Protein AF-A0A2V7W5R9-F1 (afdb_monomer_lite)

Secondary structure (DSSP, 8-state):
------TTSBHHHHHHH-TTHHHHHHHTT---TTSHHHHHHTTT-BHHHHHHHTT--HHHHHHHHHHHHHHHT-

Sequence (74 aa):
MSERITPETRVRPILERWPSTYEVFRSHGCPDMRRGLFAITARFMPLRWAARFHRVPLQKLLDELNACAEREQR

Radius of gyration: 11.14 Å; chains: 1; boun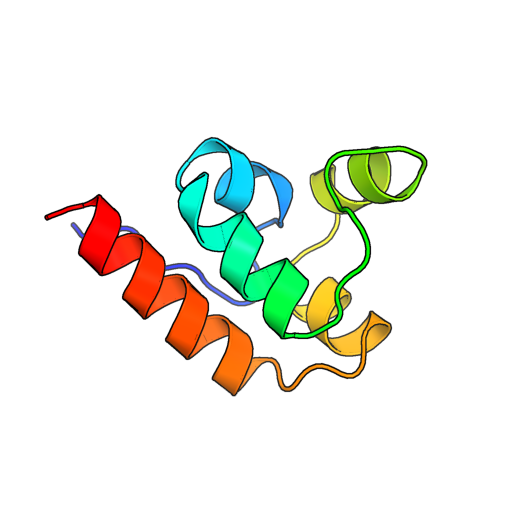ding box: 25×22×31 Å

Foldseek 3Di:
DQDAQDQQDQQVCLCVLQVQLQVLCVVQVQDRCCDDPNVVCSRVDGNVRSCVVSVHDSVVSRVVSRVSSVVVVD

Structure (mmCIF, N/CA/C/O backbone):
data_AF-A0A2V7W5R9-F1
#
_entry.id   AF-A0A2V7W5R9-F1
#
loop_
_atom_site.group_PDB
_atom_site.id
_atom_site.type_symbol
_atom_site.label_atom_id
_atom_site.label_alt_id
_atom_site.label_comp_id
_atom_site.label_asym_id
_atom_site.label_entity_id
_atom_site.label_seq_id
_atom_site.pdbx_PDB_ins_code
_atom_site.Cartn_x
_atom_site.Cartn_y
_atom_site.Cartn_z
_atom_site.occupancy
_atom_site.B_iso_or_equiv
_atom_site.auth_seq_id
_atom_site.auth_comp_id
_atom_site.auth_asym_id
_atom_site.auth_atom_id
_atom_site.pdbx_PDB_model_num
ATOM 1 N N . MET A 1 1 ? -11.305 7.138 17.300 1.00 43.47 1 MET A N 1
ATOM 2 C CA . MET A 1 1 ? -11.743 7.285 15.897 1.00 43.47 1 MET A CA 1
ATOM 3 C C . MET A 1 1 ? -10.644 6.694 15.037 1.00 43.47 1 MET A C 1
ATOM 5 O O . MET A 1 1 ? -9.614 7.338 14.898 1.00 43.47 1 MET A O 1
ATOM 9 N N . SER A 1 2 ? -10.791 5.450 14.583 1.00 55.31 2 SER A N 1
ATOM 10 C CA . SER A 1 2 ? -9.776 4.792 13.753 1.00 55.31 2 SER A CA 1
ATOM 11 C C . SER A 1 2 ? -9.700 5.514 12.412 1.00 55.31 2 SER A C 1
ATOM 13 O O . SER A 1 2 ? -10.707 5.644 11.715 1.00 55.31 2 SER A O 1
ATOM 15 N N . GLU A 1 3 ? -8.536 6.058 12.082 1.00 72.38 3 GLU A N 1
ATOM 16 C CA . GLU A 1 3 ? -8.354 6.816 10.849 1.00 72.38 3 GLU A CA 1
ATOM 17 C C . GLU A 1 3 ? -8.232 5.830 9.685 1.00 72.38 3 GLU A C 1
ATOM 19 O O . GLU A 1 3 ? -7.291 5.041 9.618 1.00 72.38 3 GLU A O 1
ATOM 24 N N . ARG A 1 4 ? -9.246 5.820 8.812 1.00 84.62 4 ARG A N 1
ATOM 25 C CA . ARG A 1 4 ? -9.366 4.860 7.712 1.00 84.62 4 ARG A CA 1
ATOM 26 C C . ARG A 1 4 ? -8.701 5.406 6.454 1.00 84.62 4 ARG A C 1
ATOM 28 O O . ARG A 1 4 ? -8.943 6.547 6.061 1.00 84.62 4 ARG A O 1
ATOM 35 N N . ILE A 1 5 ? -7.912 4.573 5.786 1.00 88.25 5 ILE A N 1
ATOM 36 C CA . ILE A 1 5 ? -7.305 4.885 4.493 1.00 88.25 5 ILE A CA 1
ATOM 37 C C . ILE A 1 5 ? -8.394 4.804 3.421 1.00 88.25 5 ILE A C 1
ATOM 39 O O . ILE A 1 5 ? -9.064 3.778 3.275 1.00 88.25 5 ILE A O 1
ATOM 43 N N . THR A 1 6 ? -8.566 5.883 2.658 1.00 89.19 6 THR A N 1
ATOM 44 C CA . THR A 1 6 ? -9.550 5.989 1.573 1.00 89.19 6 THR A CA 1
ATOM 45 C C . THR A 1 6 ? -8.848 6.108 0.212 1.00 89.19 6 THR A C 1
ATOM 47 O O . THR A 1 6 ? -7.657 6.427 0.145 1.00 89.19 6 THR A O 1
ATOM 50 N N . PRO A 1 7 ? -9.550 5.879 -0.917 1.00 88.62 7 PRO A N 1
ATOM 51 C CA . PRO A 1 7 ? -8.959 6.017 -2.253 1.00 88.62 7 PRO A CA 1
ATOM 52 C C . PRO A 1 7 ? -8.407 7.417 -2.559 1.00 88.62 7 PRO A C 1
ATOM 54 O O . PRO A 1 7 ? -7.621 7.599 -3.495 1.00 88.62 7 PRO A O 1
ATOM 57 N N . GLU A 1 8 ? -8.888 8.418 -1.826 1.00 87.12 8 GLU A N 1
ATOM 58 C CA . GLU A 1 8 ? -8.531 9.825 -1.980 1.00 87.12 8 GLU A CA 1
ATOM 59 C C . GLU A 1 8 ? -7.353 10.224 -1.100 1.00 87.12 8 GLU A C 1
ATOM 61 O O . GLU A 1 8 ? -6.708 11.245 -1.352 1.00 87.12 8 GLU A O 1
ATOM 66 N N . THR A 1 9 ? -7.035 9.399 -0.101 1.00 88.00 9 THR A N 1
ATOM 67 C CA . THR A 1 9 ? -5.862 9.586 0.735 1.00 88.00 9 THR A CA 1
ATOM 68 C C . THR A 1 9 ? -4.610 9.553 -0.141 1.00 88.00 9 THR A C 1
ATOM 70 O O . THR A 1 9 ? -4.440 8.706 -1.025 1.00 88.00 9 THR A O 1
ATOM 73 N N . ARG A 1 10 ? -3.727 10.526 0.081 1.00 88.44 10 ARG A N 1
ATOM 74 C CA . ARG A 1 10 ? -2.447 10.613 -0.623 1.00 88.44 10 ARG A CA 1
ATOM 75 C C . ARG A 1 10 ? -1.505 9.536 -0.100 1.00 88.44 10 ARG A C 1
ATOM 77 O O . ARG A 1 10 ? -1.486 9.253 1.095 1.00 88.44 10 ARG A O 1
ATOM 84 N N . VAL A 1 11 ? -0.685 8.986 -0.989 1.00 85.44 11 VAL A N 1
ATOM 85 C CA . VAL A 1 11 ? 0.237 7.889 -0.658 1.00 85.44 11 VAL A CA 1
ATOM 86 C C . VAL A 1 11 ? 1.252 8.299 0.412 1.00 85.44 11 VAL A C 1
ATOM 88 O O . VAL A 1 11 ? 1.514 7.541 1.340 1.00 85.44 11 VAL A O 1
ATOM 91 N N . ARG A 1 12 ? 1.808 9.512 0.328 1.00 84.50 12 ARG A N 1
ATOM 92 C CA . ARG A 1 12 ? 2.842 9.955 1.271 1.00 84.50 12 ARG A CA 1
ATOM 93 C C . ARG A 1 12 ? 2.376 10.039 2.735 1.00 84.50 12 ARG A C 1
ATOM 95 O O . ARG A 1 12 ? 3.045 9.426 3.557 1.00 84.50 12 ARG A O 1
ATOM 102 N N . PRO A 1 13 ? 1.243 10.689 3.070 1.00 85.94 13 PRO A N 1
ATOM 103 C CA . PRO A 1 13 ? 0.681 10.631 4.420 1.00 85.94 13 PRO A CA 1
ATOM 104 C C . PRO A 1 13 ? 0.453 9.210 4.938 1.00 85.94 13 PRO A C 1
ATOM 106 O O . PRO A 1 13 ? 0.686 8.960 6.112 1.00 85.94 13 PRO A O 1
ATOM 109 N N . ILE A 1 14 ? 0.042 8.270 4.075 1.00 86.50 14 ILE A N 1
ATOM 110 C CA . ILE A 1 14 ? -0.142 6.865 4.472 1.00 86.50 14 ILE A CA 1
ATOM 111 C C . ILE A 1 14 ? 1.196 6.260 4.904 1.00 86.50 14 ILE A C 1
ATOM 113 O O . ILE A 1 14 ? 1.285 5.677 5.976 1.00 86.50 14 ILE A O 1
ATOM 117 N N . LEU A 1 15 ? 2.245 6.442 4.098 1.00 84.44 15 LEU A N 1
ATOM 118 C CA . LEU A 1 15 ? 3.582 5.918 4.391 1.00 84.44 15 LEU A CA 1
ATOM 119 C C . LEU A 1 15 ? 4.252 6.597 5.595 1.00 84.44 15 LEU A C 1
ATOM 121 O O . LEU A 1 15 ? 5.088 5.971 6.242 1.00 84.44 15 LEU A O 1
ATOM 125 N N . GLU A 1 16 ? 3.934 7.866 5.860 1.00 85.62 16 GLU A N 1
ATOM 126 C CA . GLU A 1 16 ? 4.433 8.619 7.019 1.00 85.62 16 GLU A CA 1
ATOM 127 C C . GLU A 1 16 ? 3.706 8.214 8.310 1.00 85.62 16 GLU A C 1
ATOM 129 O O . GLU A 1 16 ? 4.337 8.133 9.360 1.00 85.62 16 GLU A O 1
ATOM 134 N N . ARG A 1 17 ? 2.397 7.940 8.235 1.00 86.31 17 ARG A N 1
ATOM 135 C CA . ARG A 1 17 ? 1.554 7.631 9.398 1.00 86.31 17 ARG A CA 1
ATOM 136 C C . ARG A 1 17 ? 1.509 6.146 9.752 1.00 86.31 17 ARG A C 1
ATOM 138 O O . ARG A 1 17 ? 1.410 5.818 10.927 1.00 86.31 17 ARG A O 1
ATOM 145 N N . TRP A 1 18 ? 1.613 5.280 8.748 1.00 88.50 18 TRP A N 1
ATOM 146 C CA . TRP A 1 18 ? 1.644 3.824 8.884 1.00 88.50 18 TRP A CA 1
ATOM 147 C C . TRP A 1 18 ? 2.813 3.257 8.073 1.00 88.50 18 TRP A C 1
ATOM 149 O O . TRP A 1 18 ? 2.617 2.765 6.956 1.00 88.50 18 TRP A O 1
ATOM 159 N N . PRO A 1 19 ? 4.059 3.345 8.565 1.00 85.50 19 PRO A N 1
ATOM 160 C CA . PRO A 1 19 ? 5.233 2.873 7.834 1.00 85.50 19 PRO A CA 1
ATOM 161 C C . PRO A 1 19 ? 5.170 1.385 7.457 1.00 85.50 19 PRO A C 1
ATOM 163 O O . PRO A 1 19 ? 5.796 1.007 6.461 1.00 85.50 19 PRO A O 1
ATOM 166 N N . SER A 1 20 ? 4.404 0.571 8.193 1.00 86.56 20 SER A N 1
ATOM 167 C CA . SER A 1 20 ? 4.171 -0.854 7.912 1.00 86.56 20 SER A CA 1
ATOM 168 C C . SER A 1 20 ? 3.418 -1.101 6.594 1.00 86.56 20 SER A C 1
ATOM 170 O O . SER A 1 20 ? 3.685 -2.075 5.889 1.00 86.56 20 SER A O 1
ATOM 172 N N . THR A 1 21 ? 2.569 -0.158 6.166 1.00 88.44 21 THR A N 1
ATOM 173 C CA . THR A 1 21 ? 1.825 -0.245 4.893 1.00 88.44 21 THR A CA 1
ATOM 174 C C . THR A 1 21 ? 2.725 -0.297 3.658 1.00 88.44 21 THR A C 1
ATOM 176 O O . THR A 1 21 ? 2.297 -0.737 2.590 1.00 88.44 21 THR A O 1
ATOM 179 N N . TYR A 1 22 ? 3.991 0.109 3.785 1.00 86.19 22 TYR A N 1
ATOM 180 C CA . TYR A 1 22 ? 4.982 0.015 2.716 1.00 86.19 22 TYR A CA 1
ATOM 181 C C . TYR A 1 22 ? 5.155 -1.419 2.191 1.00 86.19 22 TYR A C 1
ATOM 183 O O . TYR A 1 22 ? 5.288 -1.612 0.980 1.00 86.19 22 TYR A O 1
ATOM 191 N N . GLU A 1 23 ? 5.106 -2.426 3.067 1.00 85.12 23 GLU A N 1
ATOM 192 C CA . GLU A 1 23 ? 5.215 -3.830 2.652 1.00 85.12 23 GLU A CA 1
ATOM 193 C C . GLU A 1 23 ? 4.019 -4.278 1.811 1.00 85.12 23 GLU A C 1
ATOM 195 O O . GLU A 1 23 ? 4.194 -5.031 0.851 1.00 85.12 23 GLU A O 1
ATOM 200 N N . VAL A 1 24 ? 2.824 -3.755 2.101 1.00 88.00 24 VAL A N 1
ATOM 201 C CA . VAL A 1 24 ? 1.620 -3.996 1.295 1.00 88.00 24 VAL A CA 1
ATOM 202 C C . VAL A 1 24 ? 1.844 -3.457 -0.117 1.00 88.00 24 VAL A C 1
ATOM 204 O O . VAL A 1 24 ? 1.738 -4.203 -1.087 1.00 88.00 24 VAL A O 1
ATOM 207 N N . PHE A 1 25 ? 2.269 -2.197 -0.262 1.00 85.00 25 PHE A N 1
ATOM 208 C CA . PHE A 1 25 ? 2.574 -1.628 -1.582 1.00 85.00 25 PHE A CA 1
ATOM 209 C C . PHE A 1 25 ? 3.608 -2.457 -2.355 1.00 85.00 25 PHE A C 1
ATOM 211 O O . PHE A 1 25 ? 3.416 -2.730 -3.541 1.00 85.00 25 PHE A O 1
ATOM 218 N N . ARG A 1 26 ? 4.679 -2.897 -1.687 1.00 83.75 26 ARG A N 1
ATOM 219 C CA . ARG A 1 26 ? 5.715 -3.744 -2.295 1.00 83.75 26 ARG A CA 1
ATOM 220 C C . ARG A 1 26 ? 5.176 -5.109 -2.723 1.00 83.75 26 ARG A C 1
ATOM 222 O O . ARG A 1 26 ? 5.518 -5.563 -3.812 1.00 83.75 26 ARG A O 1
ATOM 229 N N . SER A 1 27 ? 4.311 -5.721 -1.917 1.00 85.00 27 SER A N 1
ATOM 230 C CA . SER A 1 27 ? 3.688 -7.022 -2.203 1.00 85.00 27 SER A CA 1
ATOM 231 C C . SER A 1 27 ? 2.740 -6.969 -3.402 1.00 85.00 27 SER A C 1
ATOM 233 O O . SER A 1 27 ? 2.662 -7.923 -4.171 1.00 85.00 27 SER A O 1
ATOM 235 N N . HIS A 1 28 ? 2.077 -5.830 -3.623 1.00 81.56 28 HIS A N 1
ATOM 236 C CA . HIS A 1 28 ? 1.226 -5.593 -4.798 1.00 81.56 28 HIS A CA 1
ATOM 237 C C . HIS A 1 28 ? 2.005 -5.206 -6.065 1.00 81.56 28 HIS A C 1
ATOM 239 O O . HIS A 1 28 ? 1.399 -4.930 -7.098 1.00 81.56 28 HIS A O 1
ATOM 245 N N . GLY A 1 29 ? 3.340 -5.190 -6.019 1.00 72.25 29 GLY A N 1
ATOM 246 C CA . GLY A 1 29 ? 4.178 -4.868 -7.176 1.00 72.25 29 GLY A CA 1
ATOM 247 C C . GLY A 1 29 ? 4.349 -3.371 -7.427 1.00 72.25 29 GLY A C 1
ATOM 248 O O . GLY A 1 29 ? 4.829 -2.980 -8.494 1.00 72.25 29 GLY A O 1
ATOM 249 N N . CYS A 1 30 ? 4.003 -2.513 -6.462 1.00 74.38 30 CYS A N 1
ATOM 250 C CA . CYS A 1 30 ? 4.320 -1.101 -6.591 1.00 74.38 30 CYS A CA 1
ATOM 251 C C . CYS A 1 30 ? 5.846 -0.880 -6.486 1.00 74.38 30 CYS A C 1
ATOM 253 O O . CYS A 1 30 ? 6.509 -1.446 -5.604 1.00 74.38 30 CYS A O 1
ATOM 255 N N . PRO A 1 31 ? 6.424 -0.040 -7.366 1.00 69.50 31 PRO A N 1
ATOM 256 C CA . PRO A 1 31 ? 7.817 0.369 -7.284 1.00 69.50 31 PRO A CA 1
ATOM 257 C C . PRO A 1 31 ? 8.066 1.147 -5.993 1.00 69.50 31 PRO A C 1
ATOM 259 O O . PRO A 1 31 ? 7.135 1.621 -5.343 1.00 69.50 31 PRO A O 1
ATOM 262 N N . ASP A 1 32 ? 9.337 1.266 -5.615 1.00 68.00 32 ASP A N 1
ATOM 263 C CA . ASP A 1 32 ? 9.735 1.932 -4.377 1.00 68.00 32 ASP A CA 1
ATOM 264 C C . ASP A 1 32 ? 9.278 3.403 -4.371 1.00 68.00 32 ASP A C 1
ATOM 266 O O . ASP A 1 32 ? 9.870 4.280 -5.000 1.00 68.00 32 ASP A O 1
ATOM 270 N N . MET A 1 33 ? 8.193 3.664 -3.641 1.00 70.44 33 MET A N 1
ATOM 271 C CA . MET A 1 33 ? 7.586 4.987 -3.494 1.00 70.44 33 MET A CA 1
ATOM 272 C C . MET A 1 33 ? 8.383 5.897 -2.546 1.00 70.44 33 MET A C 1
ATOM 274 O O . MET A 1 33 ? 7.992 7.044 -2.338 1.00 70.44 33 MET A O 1
ATOM 278 N N . ARG A 1 34 ? 9.485 5.416 -1.949 1.00 65.62 34 ARG A N 1
ATOM 279 C CA . ARG A 1 34 ? 10.363 6.193 -1.060 1.00 65.62 34 ARG A CA 1
ATOM 280 C C . ARG A 1 34 ? 11.581 6.768 -1.783 1.00 65.62 34 ARG A C 1
ATOM 282 O O . ARG A 1 34 ? 12.258 7.619 -1.209 1.00 65.62 34 ARG A O 1
ATOM 289 N N . ARG A 1 35 ? 11.870 6.360 -3.027 1.00 65.38 35 ARG A N 1
ATOM 290 C CA . ARG A 1 35 ? 13.057 6.813 -3.778 1.00 65.38 35 ARG A CA 1
ATOM 291 C C . ARG A 1 35 ? 12.728 7.310 -5.192 1.00 65.38 35 ARG A C 1
ATOM 293 O O . ARG A 1 35 ? 11.785 6.864 -5.838 1.00 65.38 35 ARG A O 1
ATOM 300 N N . GLY A 1 36 ? 13.536 8.253 -5.680 1.00 69.44 36 GLY A N 1
ATOM 301 C CA . GLY A 1 36 ? 13.465 8.770 -7.052 1.00 69.44 36 GLY A CA 1
ATOM 302 C C . GLY A 1 36 ? 12.208 9.590 -7.370 1.00 69.44 36 GLY A C 1
ATOM 303 O O . GLY A 1 36 ? 11.580 10.179 -6.490 1.00 69.44 36 GLY A O 1
ATOM 304 N N . LEU A 1 37 ? 11.836 9.628 -8.654 1.00 68.75 37 LEU A N 1
ATOM 305 C CA . LEU A 1 37 ? 10.690 10.395 -9.160 1.00 68.75 37 LEU A CA 1
ATOM 306 C C . LEU A 1 37 ? 9.360 9.958 -8.515 1.00 68.75 37 LEU A C 1
ATOM 308 O O . LEU A 1 37 ? 8.490 10.789 -8.250 1.00 68.75 37 LEU A O 1
ATOM 312 N N . PHE A 1 38 ? 9.229 8.670 -8.175 1.00 69.81 38 PHE A N 1
ATOM 313 C CA . PHE A 1 38 ? 8.035 8.130 -7.526 1.00 69.81 38 PHE A CA 1
ATOM 314 C C . PHE A 1 38 ? 7.801 8.716 -6.128 1.00 69.81 38 PHE A C 1
ATOM 316 O O . PHE A 1 38 ? 6.655 9.003 -5.796 1.00 69.81 38 PHE A O 1
ATOM 323 N N . ALA A 1 39 ? 8.850 9.026 -5.357 1.00 71.88 39 ALA A N 1
ATOM 324 C CA . ALA A 1 39 ? 8.716 9.681 -4.049 1.00 71.88 39 ALA A CA 1
ATOM 325 C C . ALA A 1 39 ? 8.155 11.109 -4.132 1.00 71.88 39 ALA A C 1
ATOM 327 O O . ALA A 1 39 ? 7.433 11.566 -3.239 1.00 71.88 39 ALA A O 1
ATOM 328 N N . ILE A 1 40 ? 8.469 11.814 -5.221 1.00 76.75 40 ILE A N 1
ATOM 329 C CA . ILE A 1 40 ? 7.936 13.149 -5.501 1.00 76.75 40 ILE A CA 1
ATOM 330 C C . ILE A 1 40 ? 6.463 13.025 -5.897 1.00 76.75 40 ILE A C 1
ATOM 332 O O . ILE A 1 40 ? 5.611 13.704 -5.325 1.00 76.75 40 ILE A O 1
ATOM 336 N N . THR A 1 41 ? 6.139 12.106 -6.811 1.00 72.69 41 THR A N 1
ATOM 337 C CA . THR A 1 41 ? 4.750 11.895 -7.255 1.00 72.69 41 THR A CA 1
ATOM 338 C C . THR A 1 41 ? 3.844 11.366 -6.140 1.00 72.69 41 THR A C 1
ATOM 340 O O . THR A 1 41 ? 2.727 11.854 -6.000 1.00 72.69 41 THR A O 1
ATOM 343 N N . ALA A 1 42 ? 4.323 10.476 -5.263 1.00 77.88 42 ALA A N 1
ATOM 344 C CA . ALA A 1 42 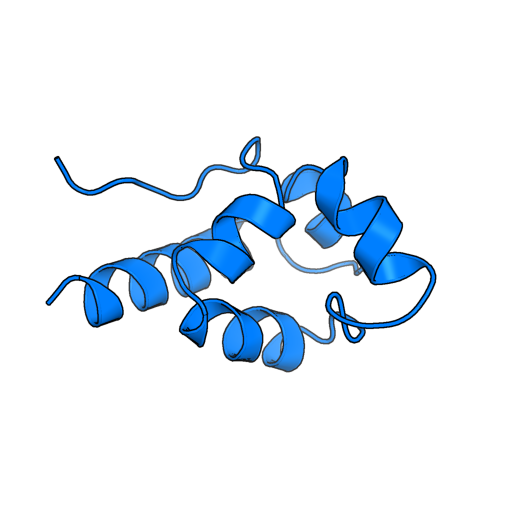? 3.576 9.925 -4.126 1.00 77.88 42 ALA A CA 1
ATOM 345 C C . ALA A 1 42 ? 3.089 10.996 -3.132 1.00 77.88 42 ALA A C 1
ATOM 347 O O . ALA A 1 42 ? 2.111 10.783 -2.411 1.00 77.88 42 ALA A O 1
ATOM 348 N N . ARG A 1 43 ? 3.731 12.174 -3.105 1.00 78.12 43 ARG A N 1
ATOM 349 C CA . ARG A 1 43 ? 3.293 13.321 -2.293 1.00 78.12 43 ARG A CA 1
ATOM 350 C C . ARG A 1 43 ? 1.975 13.925 -2.772 1.00 78.12 43 ARG A C 1
ATOM 352 O O . ARG A 1 43 ? 1.209 14.423 -1.951 1.00 78.12 43 ARG A O 1
ATOM 35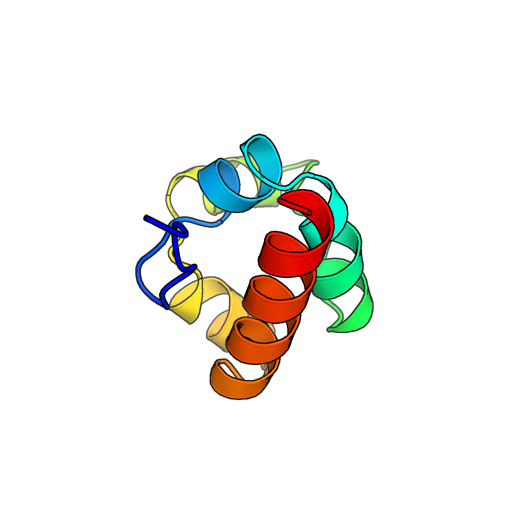9 N N . PHE A 1 44 ? 1.718 13.884 -4.075 1.00 80.31 44 PHE A N 1
ATOM 360 C CA . PHE A 1 44 ? 0.548 14.502 -4.704 1.00 80.31 44 PHE A CA 1
ATOM 361 C C . PHE A 1 44 ? -0.438 13.469 -5.259 1.00 80.31 44 PHE A C 1
ATOM 363 O O . PHE A 1 44 ? -1.596 13.796 -5.503 1.00 80.31 44 PHE A O 1
ATOM 370 N N . MET A 1 45 ? 0.005 12.224 -5.427 1.00 82.94 45 MET A N 1
ATOM 371 C CA . MET A 1 45 ? -0.775 11.148 -6.014 1.00 82.94 45 MET A CA 1
ATOM 372 C C . MET A 1 45 ? -1.750 10.545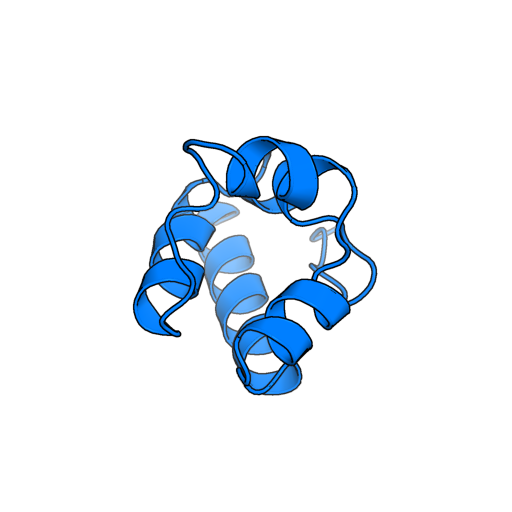 -4.987 1.00 82.94 45 MET A C 1
ATOM 374 O O . MET A 1 45 ? -1.315 10.057 -3.936 1.00 82.94 45 MET A O 1
ATOM 378 N N . PRO A 1 46 ? -3.064 10.539 -5.279 1.00 87.25 46 PRO A N 1
ATOM 379 C CA . PRO A 1 46 ? -4.035 9.796 -4.486 1.00 87.25 46 PRO A CA 1
ATOM 380 C C . PRO A 1 46 ? -3.855 8.287 -4.684 1.00 87.25 46 PRO A C 1
ATOM 382 O O . PRO A 1 46 ? -3.438 7.836 -5.755 1.00 87.25 46 PRO A O 1
ATOM 385 N N . LEU A 1 47 ? -4.249 7.493 -3.691 1.00 86.56 47 LEU A N 1
ATOM 386 C CA . LEU A 1 47 ? -4.117 6.037 -3.729 1.00 86.56 47 LEU A CA 1
ATOM 387 C C . LEU A 1 47 ? -4.789 5.399 -4.957 1.00 86.56 47 LEU A C 1
ATOM 389 O O . LEU A 1 47 ? -4.217 4.507 -5.582 1.00 86.56 47 LEU A O 1
ATOM 393 N N . ARG A 1 48 ? -5.964 5.898 -5.368 1.00 87.25 48 ARG A N 1
ATOM 394 C CA . ARG A 1 48 ? -6.664 5.425 -6.581 1.00 87.25 48 ARG A CA 1
ATOM 395 C C . ARG A 1 48 ? -5.820 5.532 -7.853 1.00 87.25 48 ARG A C 1
ATOM 397 O O . ARG A 1 48 ? -5.925 4.682 -8.734 1.00 87.25 48 ARG A O 1
ATOM 404 N N . TRP A 1 49 ? -4.983 6.565 -7.950 1.00 86.69 49 TRP A N 1
ATOM 405 C CA . TRP A 1 49 ? -4.095 6.766 -9.092 1.00 86.69 49 TRP A CA 1
ATOM 406 C C . TRP A 1 49 ? -2.917 5.806 -9.045 1.00 86.69 49 TRP A C 1
ATOM 408 O O . TRP A 1 49 ? -2.601 5.212 -10.070 1.00 86.69 49 TRP A O 1
ATOM 418 N N . ALA A 1 50 ? -2.336 5.597 -7.861 1.00 82.56 50 ALA A N 1
ATOM 419 C CA . ALA A 1 50 ? -1.281 4.609 -7.668 1.00 82.56 50 ALA A CA 1
ATOM 420 C C . ALA A 1 50 ? -1.767 3.209 -8.077 1.00 82.56 50 ALA A C 1
ATOM 422 O O . ALA A 1 50 ? -1.138 2.548 -8.900 1.00 82.56 50 ALA A O 1
ATOM 423 N N . ALA A 1 51 ? -2.942 2.801 -7.591 1.00 85.88 51 ALA A N 1
ATOM 424 C CA . ALA A 1 51 ? -3.545 1.518 -7.940 1.00 8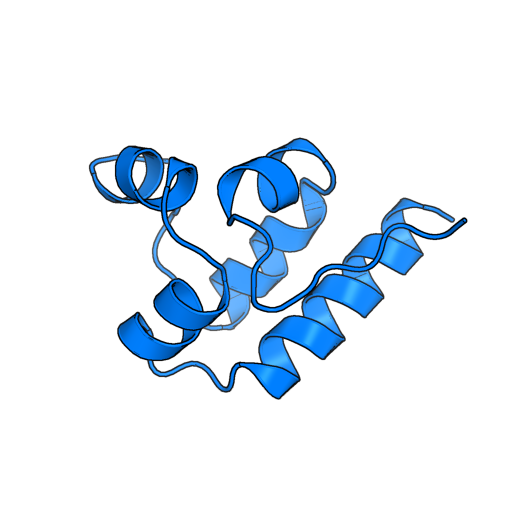5.88 51 ALA A CA 1
ATOM 425 C C . ALA A 1 51 ? -3.778 1.387 -9.455 1.00 85.88 51 ALA A C 1
ATOM 427 O O . ALA A 1 51 ? -3.397 0.390 -10.063 1.00 85.88 51 ALA A O 1
ATOM 428 N N . ARG A 1 52 ? -4.327 2.426 -10.099 1.00 85.31 52 ARG A N 1
ATOM 429 C CA . ARG A 1 52 ? -4.583 2.428 -11.546 1.00 85.31 52 ARG A CA 1
ATOM 430 C C . ARG A 1 52 ? -3.297 2.383 -12.378 1.00 85.31 52 ARG A C 1
ATOM 432 O O . ARG A 1 52 ? -3.248 1.644 -13.357 1.00 85.31 52 ARG A O 1
ATOM 439 N N . PHE A 1 53 ? -2.271 3.144 -12.000 1.00 81.44 53 PHE A N 1
ATOM 440 C CA . PHE A 1 53 ? -0.993 3.198 -12.717 1.00 81.44 53 PHE A CA 1
ATOM 441 C C . PHE A 1 53 ? -0.225 1.875 -12.612 1.00 81.44 53 PHE A C 1
ATOM 443 O O . PHE A 1 53 ? 0.358 1.417 -13.590 1.00 81.44 53 PHE A O 1
ATOM 450 N N . HIS A 1 54 ? -0.301 1.218 -11.453 1.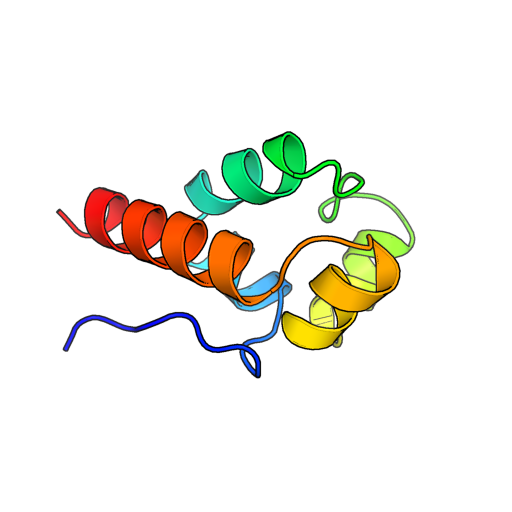00 77.75 54 HIS A N 1
ATOM 451 C CA . HIS A 1 54 ? 0.335 -0.077 -11.205 1.00 77.75 54 HIS A CA 1
ATOM 452 C C . HIS A 1 54 ? -0.554 -1.282 -11.545 1.00 77.75 54 HIS A C 1
ATOM 454 O O . HIS A 1 54 ? -0.144 -2.414 -11.319 1.00 77.75 54 HIS A O 1
ATOM 460 N N . ARG A 1 55 ? -1.753 -1.058 -12.112 1.00 84.12 55 ARG A N 1
ATOM 461 C CA . ARG A 1 55 ? -2.757 -2.103 -12.404 1.00 84.12 55 ARG A CA 1
ATOM 462 C C . ARG A 1 55 ? -3.075 -2.997 -11.194 1.00 84.12 55 ARG A C 1
ATOM 464 O O . ARG A 1 55 ? -3.381 -4.176 -11.344 1.00 84.12 55 ARG A O 1
ATOM 471 N N . VAL A 1 56 ? -3.041 -2.419 -9.998 1.00 84.12 56 VAL A N 1
ATOM 472 C CA . VAL A 1 56 ? -3.386 -3.090 -8.743 1.00 84.12 56 VAL A CA 1
ATOM 473 C C . VAL A 1 56 ? -4.887 -2.927 -8.482 1.00 84.12 56 VAL A C 1
ATOM 475 O O . VAL A 1 56 ? -5.421 -1.827 -8.672 1.00 84.12 56 VAL A O 1
ATOM 478 N N . PRO A 1 57 ? -5.599 -3.971 -8.017 1.00 88.12 57 PRO A N 1
ATOM 479 C CA . PRO A 1 57 ? -6.994 -3.838 -7.621 1.00 88.12 57 PRO A CA 1
ATOM 480 C C . PRO A 1 57 ? -7.118 -2.886 -6.423 1.00 88.12 57 PRO A C 1
ATOM 482 O O . PRO A 1 57 ? -6.737 -3.226 -5.305 1.00 88.12 57 PRO A O 1
ATOM 485 N N . LEU A 1 58 ? -7.670 -1.692 -6.658 1.00 86.88 58 LEU A N 1
ATOM 486 C CA . LEU A 1 58 ? -7.799 -0.633 -5.648 1.00 86.88 58 LEU A CA 1
ATOM 487 C C . LEU A 1 58 ? -8.506 -1.113 -4.376 1.00 86.88 58 LEU A C 1
ATOM 489 O O . LEU A 1 58 ? -8.057 -0.798 -3.280 1.00 86.88 58 LEU A O 1
ATOM 493 N N . GLN A 1 59 ? -9.585 -1.883 -4.525 1.00 88.88 59 GLN A N 1
ATOM 494 C CA . GLN A 1 59 ? -10.347 -2.394 -3.387 1.00 88.88 59 GLN A CA 1
ATOM 495 C C . GLN A 1 59 ? -9.498 -3.330 -2.518 1.00 88.88 59 GLN A C 1
ATOM 497 O O . GLN A 1 59 ? -9.416 -3.139 -1.312 1.00 88.88 59 GLN A O 1
ATOM 502 N N . LYS A 1 60 ? -8.778 -4.268 -3.147 1.00 88.19 60 LYS A N 1
ATOM 503 C CA . LYS A 1 60 ? -7.888 -5.203 -2.448 1.00 88.19 60 LYS A CA 1
ATOM 504 C C . LYS A 1 60 ? -6.749 -4.473 -1.732 1.00 88.19 60 LYS A C 1
ATOM 506 O O . LYS A 1 60 ? -6.453 -4.771 -0.582 1.00 88.19 60 LYS A O 1
ATOM 511 N N . LEU A 1 61 ? -6.150 -3.485 -2.399 1.00 88.69 61 LEU A N 1
ATOM 512 C CA . LEU A 1 61 ? -5.113 -2.644 -1.807 1.00 88.69 61 LEU A CA 1
ATOM 513 C C . LEU A 1 61 ? -5.650 -1.877 -0.591 1.00 88.69 61 LEU A C 1
ATOM 515 O O . LEU A 1 61 ? -4.997 -1.842 0.442 1.00 88.69 61 LEU A O 1
ATOM 519 N N . LEU A 1 62 ? -6.844 -1.288 -0.689 1.00 90.94 62 LEU A N 1
ATOM 520 C CA . LEU A 1 62 ? -7.482 -0.584 0.425 1.00 90.94 62 LEU A CA 1
ATOM 521 C C . LEU A 1 62 ? -7.767 -1.500 1.611 1.00 90.94 62 LEU A C 1
ATOM 523 O O . LEU A 1 62 ? -7.528 -1.090 2.744 1.00 90.94 62 LEU A O 1
ATOM 527 N N . ASP A 1 63 ? -8.270 -2.706 1.368 1.00 91.19 63 ASP A N 1
ATOM 528 C CA . ASP A 1 63 ? -8.583 -3.655 2.436 1.00 91.19 63 ASP A CA 1
ATOM 529 C C . ASP A 1 63 ? -7.309 -4.090 3.172 1.00 91.19 63 ASP A C 1
ATOM 531 O O . ASP A 1 63 ? -7.263 -4.047 4.401 1.00 91.19 63 ASP A O 1
ATOM 535 N N . GLU A 1 64 ? -6.237 -4.408 2.442 1.00 90.81 64 GLU A N 1
ATOM 536 C CA . GLU A 1 64 ? -4.951 -4.775 3.046 1.00 90.81 64 GLU A CA 1
ATOM 537 C C . GLU A 1 64 ? -4.276 -3.601 3.767 1.00 90.81 64 GLU A C 1
ATOM 539 O O . GLU A 1 64 ? -3.743 -3.775 4.864 1.00 90.81 64 GLU A O 1
ATOM 544 N N . LEU A 1 65 ? -4.331 -2.392 3.201 1.00 90.31 65 LEU A N 1
ATOM 545 C CA . LEU A 1 65 ? -3.790 -1.190 3.838 1.00 90.31 65 LEU A CA 1
ATOM 546 C C . LEU A 1 65 ? -4.528 -0.858 5.134 1.00 90.31 65 LEU A C 1
ATOM 548 O O . LEU A 1 65 ? -3.884 -0.558 6.136 1.00 90.31 65 LEU A O 1
ATOM 552 N N . ASN A 1 66 ? -5.860 -0.930 5.128 1.00 91.50 66 ASN A N 1
ATOM 553 C CA . ASN A 1 66 ? -6.661 -0.688 6.325 1.00 91.50 66 ASN A CA 1
ATOM 554 C C . ASN A 1 66 ? -6.428 -1.771 7.382 1.00 91.50 66 ASN A C 1
ATOM 556 O O . ASN A 1 66 ? -6.221 -1.434 8.542 1.00 91.50 66 ASN A O 1
ATOM 560 N N . ALA A 1 67 ? -6.359 -3.047 6.992 1.00 90.75 67 ALA A N 1
ATOM 561 C CA . ALA A 1 67 ? -6.014 -4.129 7.912 1.00 90.75 67 ALA A CA 1
ATOM 562 C C . ALA A 1 67 ? -4.614 -3.950 8.527 1.00 90.75 67 ALA A C 1
ATOM 564 O O . ALA A 1 67 ? -4.413 -4.235 9.706 1.00 90.75 67 ALA A O 1
ATOM 565 N N . CYS A 1 68 ? -3.640 -3.468 7.750 1.00 90.12 68 CYS A N 1
ATOM 566 C CA . CYS A 1 68 ? -2.299 -3.152 8.241 1.00 90.12 68 CYS A CA 1
ATOM 567 C C . CYS A 1 68 ? -2.323 -1.967 9.219 1.00 90.12 68 CYS A C 1
ATOM 569 O O . CYS A 1 68 ? -1.784 -2.060 10.319 1.00 90.12 68 CYS A O 1
ATOM 571 N N . ALA A 1 69 ? -3.011 -0.884 8.850 1.00 88.62 69 ALA A N 1
ATOM 572 C CA . ALA A 1 69 ? -3.162 0.306 9.680 1.00 88.62 69 ALA A CA 1
ATOM 573 C C . ALA A 1 69 ? -3.888 0.018 11.004 1.00 88.62 69 ALA A C 1
ATOM 575 O O . ALA A 1 69 ? -3.550 0.613 12.025 1.00 88.62 69 ALA A O 1
ATOM 576 N N . GLU A 1 70 ? -4.869 -0.888 11.008 1.00 88.25 70 GLU A N 1
ATOM 577 C CA . GLU A 1 70 ? -5.555 -1.344 12.223 1.00 88.25 70 GLU A CA 1
ATOM 578 C C . GLU A 1 70 ? -4.636 -2.158 13.137 1.00 88.25 70 GLU A C 1
ATOM 580 O O . GLU A 1 70 ? -4.701 -1.998 14.352 1.00 88.25 70 GLU A O 1
ATOM 585 N N . ARG A 1 71 ? -3.763 -3.004 12.574 1.00 85.50 71 ARG A N 1
ATOM 586 C CA . ARG A 1 71 ? -2.776 -3.774 13.351 1.00 85.50 71 ARG A CA 1
ATOM 587 C C . ARG A 1 71 ? -1.717 -2.886 13.993 1.00 85.50 71 ARG A C 1
ATOM 589 O O . ARG A 1 71 ? -1.297 -3.185 15.097 1.00 85.50 71 ARG A O 1
ATOM 596 N N . GLU A 1 72 ? -1.292 -1.824 13.313 1.00 81.44 72 GLU A N 1
ATOM 597 C CA . GLU A 1 72 ? -0.290 -0.879 13.831 1.00 81.44 72 GLU A CA 1
ATOM 598 C C . GLU A 1 72 ? -0.861 0.069 14.900 1.00 81.44 72 GLU A C 1
ATOM 600 O O . GLU A 1 72 ? -0.122 0.598 15.723 1.00 81.44 72 GLU A O 1
ATOM 605 N N . GLN A 1 73 ? -2.181 0.270 14.914 1.00 72.25 73 GLN A N 1
ATOM 606 C CA . GLN A 1 73 ? -2.888 1.046 15.941 1.00 72.25 73 GLN A CA 1
ATOM 607 C C . GLN A 1 73 ? -3.236 0.235 17.202 1.00 72.25 73 GLN A C 1
ATOM 609 O O . GLN A 1 73 ? -3.822 0.800 18.129 1.00 72.25 73 GLN A O 1
ATOM 614 N N . ARG A 1 74 ? -2.944 -1.069 17.221 1.00 61.97 74 ARG A N 1
ATOM 615 C CA . ARG A 1 74 ? -3.317 -2.004 18.286 1.00 61.97 74 ARG A CA 1
ATOM 616 C C . ARG A 1 74 ? -2.130 -2.343 19.175 1.00 61.97 74 ARG A C 1
ATOM 618 O O . ARG A 1 74 ? -2.372 -2.484 20.392 1.00 61.97 74 ARG A O 1
#

pLDDT: mean 81.69, std 9.17, range [43.47, 91.5]